Protein AF-A0AAE1ING7-F1 (afdb_monomer)

Foldseek 3Di:
DPDDPPDDDPPPDPDDDDDDPDPDDDDPPPDDDPDDDPPPVPDPPCPVQWDQDPVGTDGPDDDDDPVVVVVLVVQCVVVVPPDSVVSVVVCCVVCVVVVVVVCVVCVDDPCPVVVVVVVVVVVVVVVVCVCVVPPDD

pLDDT: mean 71.91, std 18.99, range [41.09, 97.06]

Nearest PDB structures (foldseek):
  7vp5-assembly1_A  TM=8.754E-01  e=8.082E-07  Arabidopsis thaliana
  7vp2-assembly1_B  TM=8.624E-01  e=9.252E-07  Arabidopsis thaliana
  7vp5-assembly3_I  TM=8.695E-01  e=1.388E-06  Arabidopsis thaliana
  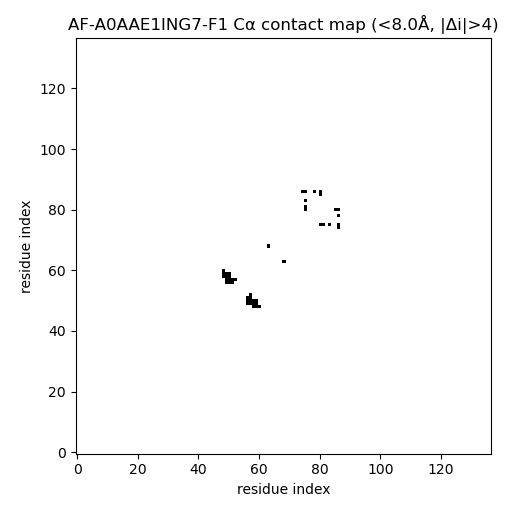5zkt-assembly1_A  TM=9.342E-01  e=6.141E-06  Oryza sativa Japonica Group
  7vp4-assembly3_J  TM=7.493E-01  e=4.706E-07  Arabidopsis thaliana

Structure (mmCIF, N/CA/C/O backbone):
data_AF-A0AAE1ING7-F1
#
_entry.id   AF-A0AAE1ING7-F1
#
loop_
_atom_site.group_PDB
_atom_site.id
_atom_site.type_symbol
_atom_site.label_atom_id
_atom_site.label_alt_id
_atom_site.label_comp_id
_atom_site.label_asym_id
_atom_site.label_entity_id
_atom_site.label_seq_id
_atom_site.pdbx_PDB_ins_code
_atom_site.Cartn_x
_atom_site.Cartn_y
_atom_site.Cartn_z
_atom_site.occupancy
_atom_site.B_iso_or_equiv
_atom_site.auth_seq_id
_atom_site.auth_comp_id
_atom_site.auth_asym_id
_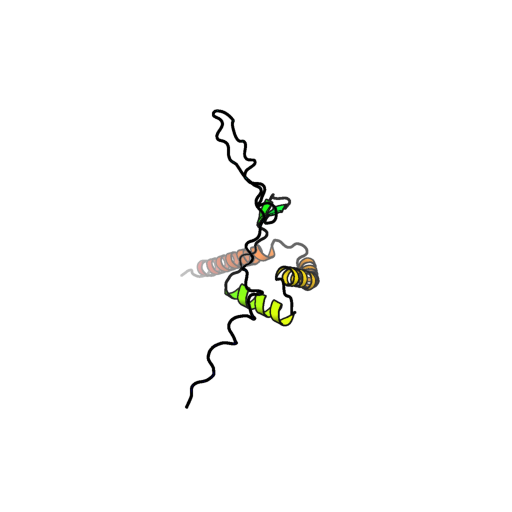atom_site.auth_atom_id
_atom_site.pdbx_PDB_model_num
ATOM 1 N N . MET A 1 1 ? 18.443 -38.357 -57.532 1.00 46.25 1 MET A N 1
ATOM 2 C CA . MET A 1 1 ? 19.868 -38.030 -57.764 1.00 46.25 1 MET A CA 1
ATOM 3 C C . MET A 1 1 ? 20.055 -36.543 -57.448 1.00 46.25 1 MET A C 1
ATOM 5 O O . MET A 1 1 ? 20.133 -35.736 -58.351 1.00 46.25 1 MET A O 1
ATOM 9 N N . GLU A 1 2 ? 19.926 -36.039 -56.221 1.00 49.19 2 GLU A N 1
ATOM 10 C CA . GLU A 1 2 ? 20.620 -36.402 -54.978 1.00 49.19 2 GLU A CA 1
ATOM 11 C C . GLU A 1 2 ? 22.034 -36.918 -55.258 1.00 49.19 2 GLU A C 1
ATOM 13 O O . GLU A 1 2 ? 22.173 -38.112 -55.513 1.00 49.19 2 GLU A O 1
ATOM 18 N N . LYS A 1 3 ? 23.034 -36.019 -55.306 1.00 49.53 3 LYS A N 1
ATOM 19 C CA . LYS A 1 3 ? 24.469 -36.264 -54.998 1.00 49.53 3 LYS A CA 1
ATOM 20 C C . LYS A 1 3 ? 25.398 -35.122 -55.463 1.00 49.53 3 LYS A C 1
ATOM 22 O O . LYS A 1 3 ? 26.407 -35.379 -56.103 1.00 49.53 3 LYS A O 1
ATOM 27 N N . THR A 1 4 ? 25.138 -33.859 -55.102 1.00 54.47 4 THR A N 1
ATOM 28 C CA . THR A 1 4 ? 26.197 -32.810 -55.105 1.00 54.47 4 THR A CA 1
ATOM 29 C C . THR A 1 4 ? 25.870 -31.639 -54.162 1.00 54.47 4 THR A C 1
ATOM 31 O O . THR A 1 4 ? 25.921 -30.473 -54.528 1.00 54.47 4 THR A O 1
ATOM 34 N N . ARG A 1 5 ? 25.492 -31.940 -52.914 1.00 51.94 5 ARG A N 1
ATOM 35 C CA . ARG A 1 5 ? 25.417 -30.959 -51.809 1.00 51.94 5 ARG A CA 1
ATOM 36 C C . ARG A 1 5 ? 26.315 -31.393 -50.651 1.00 51.94 5 ARG A C 1
ATOM 38 O O . ARG A 1 5 ? 25.934 -31.372 -49.488 1.00 51.94 5 ARG A O 1
ATOM 45 N N . ARG A 1 6 ? 27.512 -31.865 -50.997 1.00 55.00 6 ARG A N 1
ATOM 46 C CA . ARG A 1 6 ? 28.583 -32.174 -50.055 1.00 55.00 6 ARG A CA 1
ATOM 47 C C . ARG A 1 6 ? 29.695 -31.162 -50.290 1.00 55.00 6 ARG A C 1
ATOM 49 O O . ARG A 1 6 ? 30.200 -31.065 -51.399 1.00 55.00 6 ARG A O 1
ATOM 56 N N . ILE A 1 7 ? 30.064 -30.480 -49.206 1.00 49.94 7 ILE A N 1
ATOM 57 C CA . ILE A 1 7 ? 31.295 -29.693 -49.052 1.00 49.94 7 ILE A CA 1
ATOM 58 C C . ILE A 1 7 ? 31.207 -28.259 -49.602 1.00 49.94 7 ILE A C 1
ATOM 60 O O . ILE A 1 7 ? 31.926 -27.901 -50.526 1.00 49.94 7 ILE A O 1
ATOM 64 N N . ARG A 1 8 ? 30.353 -27.408 -49.001 1.00 53.53 8 ARG A N 1
ATOM 65 C CA . ARG A 1 8 ? 30.647 -25.959 -48.854 1.00 53.53 8 ARG A CA 1
ATOM 66 C C . ARG A 1 8 ?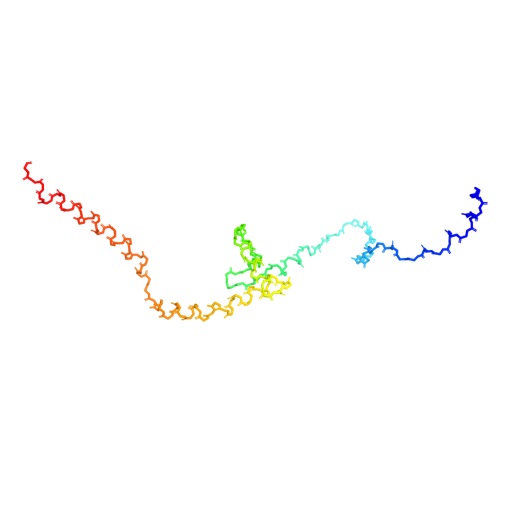 29.716 -25.169 -47.918 1.00 53.53 8 ARG A C 1
ATOM 68 O O . ARG A 1 8 ? 29.471 -23.998 -48.153 1.00 53.53 8 ARG A O 1
ATOM 75 N N . ILE A 1 9 ? 29.200 -25.773 -46.845 1.00 44.38 9 ILE A N 1
ATOM 76 C CA . ILE A 1 9 ? 28.557 -25.025 -45.741 1.00 44.38 9 ILE A CA 1
ATOM 77 C C . ILE A 1 9 ? 28.971 -25.668 -44.411 1.00 44.38 9 ILE A C 1
ATOM 79 O O . ILE A 1 9 ? 28.169 -26.241 -43.686 1.00 44.38 9 ILE A O 1
ATOM 83 N N . GLN A 1 10 ? 30.274 -25.651 -44.142 1.00 41.88 10 GLN A N 1
ATOM 84 C CA . GLN A 1 10 ? 30.872 -26.060 -42.863 1.00 41.88 10 GLN A CA 1
ATOM 85 C C . GLN A 1 10 ? 32.061 -25.143 -42.528 1.00 41.88 10 GLN A C 1
ATOM 87 O O . GLN A 1 10 ? 33.068 -25.580 -41.990 1.00 41.88 10 GLN A O 1
ATOM 92 N N . GLN A 1 11 ? 31.966 -23.854 -42.885 1.00 49.81 11 GLN A N 1
ATOM 93 C CA . GLN A 1 11 ? 32.944 -22.851 -42.447 1.00 49.81 11 GLN A CA 1
ATOM 94 C C . GLN A 1 11 ? 32.417 -21.413 -42.570 1.00 49.81 11 GLN A C 1
ATOM 96 O O . GLN A 1 11 ? 33.061 -20.551 -43.151 1.00 49.81 11 GLN A O 1
ATOM 101 N N . PHE A 1 12 ? 31.216 -21.142 -42.049 1.00 48.78 12 PHE A N 1
ATOM 102 C CA . PHE A 1 12 ? 30.785 -19.759 -41.808 1.00 48.78 12 PHE A CA 1
ATOM 103 C C . PHE A 1 12 ? 29.636 -19.690 -40.792 1.00 48.78 12 PHE A C 1
ATOM 105 O O . PHE A 1 12 ? 28.496 -19.443 -41.159 1.00 48.78 12 PHE A O 1
ATOM 112 N N . LEU A 1 13 ? 29.936 -20.001 -39.525 1.00 42.25 13 LEU A N 1
ATOM 113 C CA . LEU A 1 13 ? 29.191 -19.579 -38.320 1.00 42.25 13 LEU A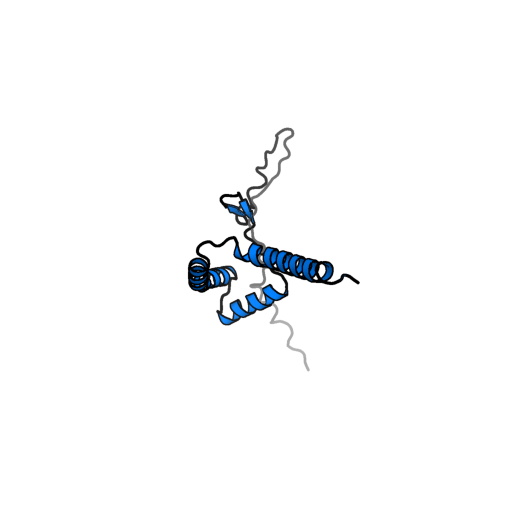 CA 1
ATOM 114 C C . LEU A 1 13 ? 29.911 -20.111 -37.064 1.00 42.25 13 LEU A C 1
ATOM 116 O O . LEU A 1 13 ? 29.368 -20.872 -36.273 1.00 42.25 13 LEU A O 1
ATOM 120 N N . HIS A 1 14 ? 31.168 -19.705 -36.879 1.00 43.81 14 HIS A N 1
ATOM 121 C CA . HIS A 1 14 ? 31.792 -19.689 -35.554 1.00 43.81 14 HIS A CA 1
ATOM 122 C C . HIS A 1 14 ? 31.872 -18.238 -35.093 1.00 43.81 14 HIS A C 1
ATOM 124 O O . HIS A 1 14 ? 32.936 -17.631 -35.061 1.00 43.81 14 HIS A O 1
ATOM 130 N N . LEU A 1 15 ? 30.716 -17.661 -34.772 1.00 44.75 15 LEU A N 1
ATOM 131 C CA . LEU A 1 15 ? 30.656 -16.468 -33.945 1.00 44.75 15 LEU A CA 1
ATOM 132 C C . LEU A 1 15 ? 29.347 -16.487 -33.150 1.00 44.75 15 LEU A C 1
ATOM 134 O O . LEU A 1 15 ? 28.292 -16.812 -33.684 1.00 44.75 15 LEU A O 1
ATOM 138 N N . THR A 1 16 ? 29.491 -16.176 -31.861 1.00 51.69 16 THR A N 1
ATOM 139 C CA . THR A 1 16 ? 28.454 -15.810 -30.882 1.00 51.69 16 THR A CA 1
ATOM 140 C C . THR A 1 16 ? 27.444 -16.857 -30.400 1.00 51.69 16 THR A C 1
ATOM 142 O O . THR A 1 16 ? 26.243 -16.620 -30.427 1.00 51.69 16 THR A O 1
ATOM 145 N N . LYS A 1 17 ? 27.922 -17.911 -29.721 1.00 47.81 17 LYS A N 1
ATOM 146 C CA . LYS A 1 17 ? 27.284 -18.390 -28.469 1.00 47.81 17 LYS A CA 1
ATOM 147 C C . LYS A 1 17 ? 28.342 -18.827 -27.449 1.00 47.81 17 LYS A C 1
ATOM 149 O O . LYS A 1 17 ? 28.452 -19.998 -27.113 1.00 47.81 17 LYS A O 1
ATOM 154 N N . ALA A 1 18 ? 29.134 -17.869 -26.967 1.00 41.84 18 ALA A N 1
ATOM 155 C CA . ALA A 1 18 ? 29.935 -18.053 -25.762 1.00 41.84 18 ALA A CA 1
ATOM 156 C C . ALA A 1 18 ? 29.108 -17.586 -24.561 1.00 41.84 18 ALA A C 1
ATOM 158 O O . ALA A 1 18 ? 28.734 -16.417 -24.443 1.00 41.84 18 ALA A O 1
ATOM 159 N N . SER A 1 19 ? 28.776 -18.548 -23.709 1.00 46.22 19 SER A N 1
ATOM 160 C CA . SER A 1 19 ? 28.160 -18.353 -22.410 1.00 46.22 19 SER A CA 1
ATOM 161 C C . SER A 1 19 ? 28.948 -17.329 -21.600 1.00 46.22 19 SER A C 1
ATOM 163 O O . SER A 1 19 ? 30.154 -17.446 -21.402 1.00 46.22 19 SER A O 1
ATOM 165 N N . ARG A 1 20 ? 28.222 -16.319 -21.125 1.00 51.28 20 ARG A N 1
ATOM 166 C CA . ARG A 1 20 ? 28.663 -15.345 -20.132 1.00 51.28 20 ARG A CA 1
ATOM 167 C C . ARG A 1 20 ? 28.989 -16.077 -18.828 1.00 51.28 20 ARG A C 1
ATOM 169 O O . ARG A 1 20 ? 28.105 -16.270 -18.001 1.00 51.28 20 ARG A O 1
ATOM 176 N N . LEU A 1 21 ? 30.246 -16.469 -18.644 1.00 45.00 21 LEU A N 1
ATOM 177 C CA . LEU A 1 21 ? 30.825 -16.671 -17.320 1.00 45.00 21 LEU A CA 1
ATOM 178 C C . LEU A 1 21 ? 31.557 -15.384 -16.958 1.00 45.00 21 LEU A C 1
ATOM 180 O O . LEU A 1 21 ? 32.581 -15.027 -17.535 1.00 45.00 21 LEU A O 1
ATOM 184 N N . ALA A 1 22 ? 30.930 -14.638 -16.056 1.00 48.00 22 ALA A N 1
ATOM 185 C CA . ALA A 1 22 ? 31.436 -13.397 -15.517 1.00 48.00 22 ALA A CA 1
ATOM 186 C C . ALA A 1 22 ? 32.768 -13.644 -14.797 1.00 48.00 22 ALA A C 1
ATOM 188 O O . ALA A 1 22 ? 32.820 -14.284 -13.749 1.00 48.00 22 ALA A O 1
ATOM 189 N N . MET A 1 23 ? 33.840 -13.087 -15.349 1.00 47.66 23 MET A N 1
ATOM 190 C CA . MET A 1 23 ? 35.081 -12.838 -14.629 1.00 47.66 23 MET A CA 1
ATOM 191 C C . MET A 1 23 ? 34.827 -11.726 -13.609 1.00 47.66 23 MET A C 1
ATOM 193 O O . MET A 1 23 ? 34.832 -10.544 -13.948 1.00 47.66 23 MET A O 1
ATOM 197 N N . ARG A 1 24 ? 34.563 -12.102 -12.355 1.00 49.53 24 ARG A N 1
ATOM 198 C CA . ARG A 1 24 ? 34.744 -11.208 -11.204 1.00 49.53 24 ARG A CA 1
ATOM 199 C C . ARG A 1 24 ? 35.046 -12.016 -9.943 1.00 49.53 24 ARG A C 1
ATOM 201 O O . ARG A 1 24 ? 34.182 -12.229 -9.101 1.00 49.53 24 ARG A O 1
ATOM 208 N N . GLY A 1 25 ? 36.293 -12.442 -9.832 1.00 41.09 25 GLY A N 1
ATOM 209 C CA . GLY A 1 25 ? 36.899 -12.983 -8.622 1.00 41.09 25 GLY A CA 1
ATOM 210 C C . GLY A 1 25 ? 38.401 -12.903 -8.825 1.00 41.09 25 GLY A C 1
ATOM 211 O O . GLY A 1 25 ? 38.897 -13.449 -9.805 1.00 41.09 25 GLY A O 1
ATOM 212 N N . GLY A 1 26 ? 39.084 -12.108 -8.003 1.00 41.25 26 GLY A N 1
ATOM 213 C CA . GLY A 1 26 ? 40.532 -11.953 -8.072 1.00 41.25 26 GLY A CA 1
ATOM 214 C C . GLY A 1 26 ? 41.227 -13.300 -7.900 1.00 41.25 26 GLY A C 1
ATOM 215 O O . GLY A 1 26 ? 40.695 -14.203 -7.261 1.00 41.25 26 GLY A O 1
ATOM 216 N N . VAL A 1 27 ? 42.397 -13.410 -8.516 1.00 43.59 27 VAL A N 1
ATOM 217 C CA . VAL A 1 27 ? 43.325 -14.532 -8.388 1.00 43.59 27 VAL A CA 1
ATOM 218 C C . VAL A 1 27 ? 43.652 -14.726 -6.905 1.00 43.59 27 VAL A C 1
ATOM 220 O O . VAL A 1 27 ? 44.434 -13.974 -6.335 1.00 43.59 27 VAL A O 1
ATOM 223 N N . GLU A 1 28 ? 43.011 -15.704 -6.272 1.00 45.59 28 GLU A N 1
ATOM 224 C CA . GLU A 1 28 ? 43.430 -16.243 -4.981 1.00 45.59 28 GLU A CA 1
ATOM 225 C C . GLU A 1 28 ? 44.374 -17.414 -5.268 1.00 45.59 28 GLU A C 1
ATOM 227 O O . GLU A 1 28 ? 43.958 -18.567 -5.366 1.00 45.59 28 GLU A O 1
ATOM 232 N N . GLU A 1 29 ? 45.660 -17.113 -5.446 1.00 42.53 29 GLU A N 1
ATOM 233 C CA . GLU A 1 29 ? 46.706 -18.098 -5.183 1.00 42.53 29 GLU A CA 1
ATOM 234 C C . GLU A 1 29 ? 46.864 -18.172 -3.661 1.00 42.53 29 GLU A C 1
ATOM 236 O O . GLU A 1 29 ? 47.457 -17.299 -3.026 1.00 42.53 29 GLU A O 1
ATOM 241 N N . ILE A 1 30 ? 46.234 -19.177 -3.056 1.00 52.69 30 ILE A N 1
ATOM 242 C CA . ILE A 1 30 ? 46.309 -19.415 -1.617 1.00 52.69 30 ILE A CA 1
ATOM 243 C C . ILE A 1 30 ? 47.599 -20.190 -1.355 1.00 52.69 30 ILE A C 1
ATOM 245 O O . ILE A 1 30 ? 47.628 -21.416 -1.439 1.00 52.69 30 ILE A O 1
ATOM 249 N N . VAL A 1 31 ? 48.674 -19.468 -1.041 1.00 55.31 31 VAL A N 1
ATOM 250 C CA . VAL A 1 31 ? 49.862 -20.065 -0.428 1.00 55.31 31 VAL A CA 1
ATOM 251 C C . VAL A 1 31 ? 49.552 -20.288 1.051 1.00 55.31 31 VAL A C 1
ATOM 253 O O . VAL A 1 31 ? 49.382 -19.341 1.821 1.00 55.31 31 VAL A O 1
ATOM 256 N N . GLU A 1 32 ? 49.443 -21.553 1.445 1.00 49.50 32 GLU A N 1
ATOM 257 C CA . GLU A 1 32 ? 49.310 -21.970 2.838 1.00 49.50 32 GLU A CA 1
ATOM 258 C C . GLU A 1 32 ? 50.642 -21.730 3.567 1.00 49.50 32 GLU A C 1
ATOM 260 O O . GLU A 1 32 ? 51.571 -22.531 3.490 1.00 49.50 32 GLU A O 1
ATOM 265 N N . VAL A 1 33 ? 50.753 -20.598 4.267 1.00 58.25 33 VAL A N 1
ATOM 266 C CA . VAL A 1 33 ? 51.821 -20.366 5.247 1.00 58.25 33 VAL A CA 1
ATOM 267 C C . VAL A 1 33 ? 51.271 -20.713 6.627 1.00 58.25 33 VAL A C 1
ATOM 269 O O . VAL A 1 33 ? 50.252 -20.169 7.058 1.00 58.25 33 VAL A O 1
ATOM 272 N N . GLN A 1 34 ? 51.935 -21.642 7.318 1.00 50.81 34 GLN A N 1
ATOM 273 C CA . GLN A 1 34 ? 51.613 -22.013 8.695 1.00 50.81 34 GLN A CA 1
ATOM 274 C C . GLN A 1 34 ? 51.640 -20.782 9.611 1.00 50.81 34 GLN A C 1
ATOM 276 O O . GLN A 1 34 ? 52.661 -20.112 9.736 1.00 50.81 34 GLN A O 1
ATOM 281 N N . GLY A 1 35 ? 50.526 -20.541 10.304 1.00 63.91 35 GLY A N 1
ATOM 282 C CA . GLY A 1 35 ? 50.461 -19.616 11.436 1.00 63.91 35 GLY A CA 1
ATOM 283 C C . GLY A 1 35 ? 50.141 -18.171 11.060 1.00 63.91 35 GLY A C 1
ATOM 284 O O . GLY A 1 35 ? 51.008 -17.306 11.054 1.00 63.91 35 GLY A O 1
ATOM 285 N N . GLY A 1 36 ? 48.862 -17.878 10.830 1.00 50.19 36 GLY A N 1
ATOM 286 C CA . GLY A 1 36 ? 48.392 -16.505 10.664 1.00 50.19 36 GLY A CA 1
ATOM 287 C C . GLY A 1 36 ? 46.874 -16.439 10.658 1.00 50.19 36 GLY A C 1
ATOM 288 O O . GLY A 1 36 ? 46.222 -16.867 9.714 1.00 50.19 36 GLY A O 1
ATOM 289 N N . HIS A 1 37 ? 46.305 -15.930 11.742 1.00 50.75 37 HIS A N 1
ATOM 290 C CA . HIS A 1 37 ? 44.875 -15.733 11.938 1.00 50.75 37 HIS A CA 1
ATOM 291 C C . HIS A 1 37 ? 44.263 -14.886 10.806 1.00 50.75 37 HIS A C 1
ATOM 293 O O . HIS A 1 37 ? 44.400 -13.662 10.787 1.00 50.75 37 HIS A O 1
ATOM 299 N N . ILE A 1 38 ? 43.555 -15.520 9.867 1.00 58.78 38 ILE A N 1
ATOM 300 C CA . ILE A 1 38 ? 42.771 -14.795 8.865 1.00 58.78 38 ILE A CA 1
ATOM 301 C C . ILE A 1 38 ? 41.501 -14.283 9.558 1.00 58.78 38 ILE A C 1
ATOM 303 O O . ILE A 1 38 ? 40.484 -14.979 9.600 1.00 58.78 38 ILE A O 1
ATOM 307 N N . VAL A 1 39 ? 41.525 -13.042 10.067 1.00 61.03 39 VAL A N 1
ATOM 308 C CA . VAL A 1 39 ? 40.284 -12.278 10.290 1.00 61.03 39 VAL A CA 1
ATOM 309 C C . VAL A 1 39 ? 39.709 -11.980 8.916 1.00 61.03 39 VAL A C 1
ATOM 311 O O . VAL A 1 39 ? 39.911 -10.913 8.341 1.00 61.03 39 VAL A O 1
ATOM 314 N N . ARG A 1 40 ? 38.974 -12.938 8.357 1.00 60.19 40 ARG A N 1
ATOM 315 C CA . ARG A 1 40 ? 38.041 -12.609 7.292 1.00 60.19 40 ARG A CA 1
ATOM 316 C C . ARG A 1 40 ? 37.001 -11.709 7.953 1.00 60.19 40 ARG A C 1
ATOM 318 O O . ARG A 1 40 ? 36.313 -12.142 8.874 1.00 60.19 40 ARG A O 1
ATOM 325 N N . SER A 1 41 ? 36.872 -10.461 7.518 1.00 56.78 41 SER A N 1
ATOM 326 C CA . SER A 1 41 ? 35.705 -9.638 7.840 1.00 56.78 41 SER A CA 1
ATOM 327 C C . SER A 1 41 ? 34.477 -10.257 7.151 1.00 56.78 41 SER A C 1
ATOM 329 O O . SER A 1 41 ? 34.017 -9.778 6.117 1.00 56.78 41 SER A O 1
ATOM 331 N N . ILE A 1 42 ? 33.984 -11.395 7.648 1.00 57.75 42 ILE A N 1
ATOM 332 C CA . ILE A 1 42 ? 32.831 -12.083 7.067 1.00 57.75 42 ILE A CA 1
ATOM 333 C C . ILE A 1 42 ? 31.580 -11.393 7.594 1.00 57.75 42 ILE A C 1
ATOM 335 O O . ILE A 1 42 ? 31.285 -11.451 8.781 1.00 57.75 42 ILE A O 1
ATOM 339 N N . GLY A 1 43 ? 30.822 -10.769 6.694 1.00 59.97 43 GLY A N 1
ATOM 340 C CA . GLY A 1 43 ? 29.398 -10.539 6.941 1.00 59.97 43 GLY A CA 1
ATOM 341 C C . GLY A 1 43 ? 28.854 -9.162 6.597 1.00 59.97 43 GLY A C 1
ATOM 342 O O . GLY A 1 43 ? 27.683 -8.904 6.839 1.00 59.97 43 GLY A O 1
ATOM 343 N N . CYS A 1 44 ? 29.625 -8.269 5.981 1.00 55.97 44 CYS A N 1
ATOM 344 C CA . CYS A 1 44 ? 29.086 -6.989 5.523 1.00 55.97 44 CYS A CA 1
ATOM 345 C C . CYS A 1 44 ? 28.464 -7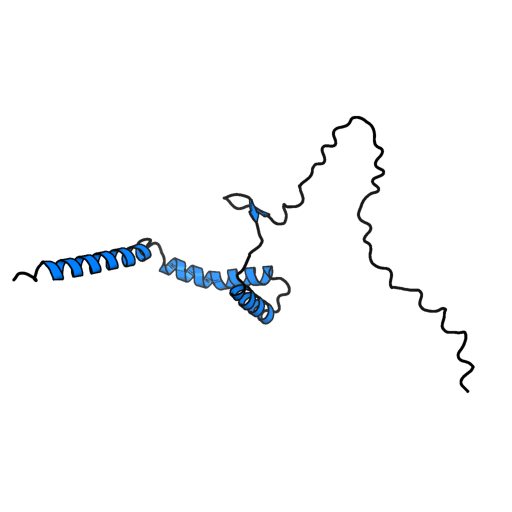.090 4.112 1.00 55.97 44 CYS A C 1
ATOM 347 O O . CYS A 1 44 ? 28.871 -6.405 3.174 1.00 55.97 44 CYS A O 1
ATOM 349 N N . LYS A 1 45 ? 27.480 -7.973 3.935 1.00 60.59 45 LYS A N 1
ATOM 350 C CA . LYS A 1 45 ? 26.757 -8.116 2.656 1.00 60.59 45 LYS A CA 1
ATOM 351 C C . LYS A 1 45 ? 25.239 -8.047 2.800 1.00 60.59 45 LYS A C 1
ATOM 353 O O . LYS A 1 45 ? 24.560 -7.703 1.841 1.00 60.59 45 LYS A O 1
ATOM 358 N N . ASP A 1 46 ? 24.724 -8.236 4.012 1.00 61.88 46 ASP A N 1
ATOM 359 C CA . ASP A 1 46 ? 23.287 -8.254 4.309 1.00 61.88 46 ASP A CA 1
ATOM 360 C C . ASP A 1 46 ? 22.750 -6.910 4.841 1.00 61.88 46 ASP A C 1
ATOM 362 O O . ASP A 1 46 ? 21.797 -6.853 5.605 1.00 61.88 46 ASP A O 1
ATOM 366 N N . ARG A 1 47 ? 23.386 -5.786 4.482 1.00 64.50 47 ARG A N 1
ATOM 367 C CA . ARG A 1 47 ? 22.929 -4.454 4.926 1.00 64.50 47 ARG A CA 1
ATOM 368 C C . ARG A 1 47 ? 21.951 -3.787 3.957 1.00 64.50 47 ARG A C 1
ATOM 370 O O . ARG A 1 47 ? 21.192 -2.929 4.379 1.00 64.50 47 ARG A O 1
ATOM 377 N N . HIS A 1 48 ? 21.921 -4.186 2.683 1.00 73.38 48 HIS A N 1
ATOM 378 C CA . HIS A 1 48 ? 21.019 -3.587 1.684 1.00 73.38 48 HIS A CA 1
ATOM 379 C C . HIS A 1 48 ? 19.571 -4.107 1.772 1.00 73.38 48 HIS A C 1
ATOM 381 O O . HIS A 1 48 ? 18.682 -3.582 1.109 1.00 73.38 48 HIS A O 1
ATOM 387 N N . SER A 1 49 ? 19.355 -5.198 2.507 1.00 81.50 49 SER A N 1
ATOM 388 C CA . SER A 1 49 ? 18.059 -5.833 2.785 1.00 81.50 49 SER A CA 1
ATOM 389 C C . SER A 1 49 ? 17.428 -5.291 4.072 1.00 81.50 49 SER A C 1
ATOM 391 O O . SER A 1 49 ? 16.275 -5.605 4.375 1.00 81.50 49 SER A O 1
ATOM 393 N N . LYS A 1 50 ? 18.182 -4.488 4.834 1.00 87.12 50 LYS A N 1
ATOM 394 C CA . LYS A 1 50 ? 17.800 -3.986 6.148 1.00 87.12 50 LYS A CA 1
ATOM 395 C C . LYS A 1 50 ? 17.543 -2.483 6.101 1.00 87.12 50 LYS A C 1
ATOM 397 O O . LYS A 1 50 ? 18.296 -1.729 5.495 1.00 87.12 50 LYS A O 1
ATOM 402 N N . VAL A 1 51 ? 16.492 -2.053 6.789 1.00 90.69 51 VAL A N 1
ATOM 403 C CA . VAL A 1 51 ? 16.111 -0.649 6.969 1.00 90.69 51 VAL A CA 1
ATOM 404 C C . VAL A 1 51 ? 16.244 -0.296 8.442 1.00 90.69 51 VAL A C 1
ATOM 406 O O . VAL A 1 51 ? 15.707 -0.994 9.301 1.00 90.69 51 VAL A O 1
ATOM 409 N N . CYS A 1 52 ? 16.956 0.784 8.751 1.00 87.31 52 CYS A N 1
ATOM 410 C CA . CYS A 1 52 ? 17.058 1.282 10.118 1.00 87.31 52 CYS A CA 1
ATOM 411 C C . CYS A 1 52 ? 15.771 2.023 10.493 1.00 87.31 52 CYS A C 1
ATOM 413 O O . CYS A 1 52 ? 15.415 3.016 9.866 1.00 87.31 52 CYS A O 1
ATOM 415 N N . THR A 1 53 ? 15.087 1.532 11.521 1.00 90.94 53 THR A N 1
ATOM 416 C CA . THR A 1 53 ? 13.958 2.212 12.169 1.00 90.94 53 THR A CA 1
ATOM 417 C C . THR A 1 53 ? 14.384 2.679 13.561 1.00 90.94 53 THR A C 1
ATOM 419 O O . THR A 1 53 ? 15.423 2.237 14.053 1.00 90.94 53 THR A O 1
ATOM 422 N N . ALA A 1 54 ? 13.604 3.542 14.220 1.00 88.81 54 ALA A N 1
ATOM 423 C CA . ALA A 1 54 ? 13.885 3.960 15.602 1.00 88.81 54 ALA A CA 1
ATOM 424 C C . ALA A 1 54 ? 13.959 2.770 16.587 1.00 88.81 54 ALA A C 1
ATOM 426 O O . ALA A 1 54 ? 14.624 2.852 17.612 1.00 88.81 54 ALA A O 1
ATOM 427 N N . GL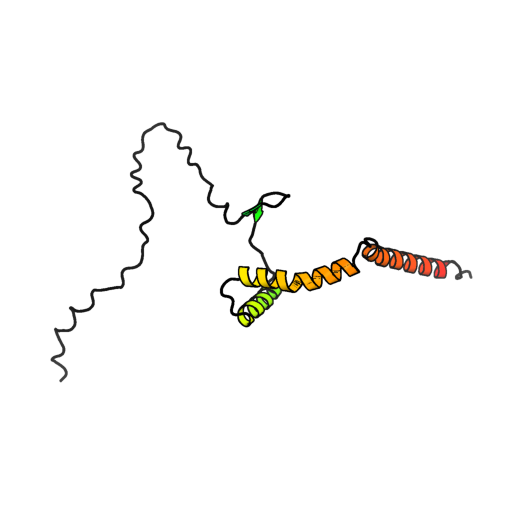U A 1 55 ? 13.338 1.641 16.233 1.00 88.44 55 GLU A N 1
ATOM 428 C CA . GLU A 1 55 ? 13.354 0.376 16.981 1.00 88.44 55 GLU A CA 1
ATOM 429 C C . GLU A 1 55 ? 14.506 -0.569 16.563 1.00 88.44 55 GLU A C 1
ATOM 431 O O . GLU A 1 55 ? 14.603 -1.689 17.061 1.00 88.44 55 GLU A O 1
ATOM 436 N N . GLY A 1 56 ? 15.374 -0.152 15.631 1.00 90.00 56 GLY A N 1
ATOM 437 C CA . GLY A 1 56 ? 16.525 -0.919 15.135 1.00 90.00 56 GLY A CA 1
ATOM 438 C C . GLY A 1 56 ? 16.412 -1.416 13.677 1.00 90.00 56 GLY A C 1
ATOM 439 O O . GLY A 1 56 ? 15.491 -1.029 12.946 1.00 90.00 56 GLY A O 1
ATOM 440 N N . PRO A 1 57 ? 17.368 -2.249 13.202 1.00 89.12 57 PRO A N 1
ATOM 441 C CA . PRO A 1 57 ? 17.412 -2.753 11.823 1.00 89.12 57 PRO A CA 1
ATOM 442 C C . PRO A 1 57 ? 16.314 -3.785 11.498 1.00 89.12 57 PRO A C 1
ATOM 444 O O . PRO A 1 57 ? 16.346 -4.944 11.921 1.00 89.12 57 PRO A O 1
ATOM 447 N N . ARG A 1 58 ? 15.368 -3.404 10.644 1.00 90.44 58 ARG A N 1
ATOM 448 C CA . ARG A 1 58 ? 14.228 -4.217 10.185 1.00 90.44 58 ARG A CA 1
ATOM 449 C C . ARG A 1 58 ? 14.484 -4.794 8.796 1.00 90.44 58 ARG A C 1
ATOM 451 O O . ARG A 1 58 ? 15.269 -4.239 8.044 1.00 90.44 58 ARG A O 1
ATOM 458 N N . ASP A 1 59 ? 13.894 -5.945 8.474 1.00 89.50 59 ASP A N 1
ATOM 459 C CA . ASP A 1 59 ? 13.915 -6.475 7.097 1.00 89.50 59 ASP A CA 1
ATOM 460 C C . ASP A 1 59 ? 12.974 -5.638 6.216 1.00 89.50 59 ASP A C 1
ATOM 462 O O . ASP A 1 59 ? 11.868 -5.304 6.638 1.00 89.50 59 ASP A O 1
ATOM 466 N N . GLN A 1 60 ? 13.423 -5.273 5.015 1.00 88.88 60 GLN A N 1
ATOM 467 C CA . GLN A 1 60 ? 12.633 -4.508 4.049 1.00 88.88 60 GLN A CA 1
ATOM 468 C C . GLN A 1 60 ? 11.619 -5.380 3.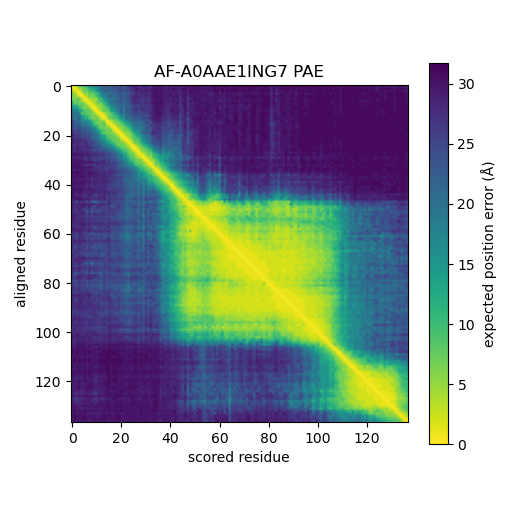286 1.00 88.88 60 GLN A C 1
ATOM 470 O O . GLN A 1 60 ? 10.725 -4.859 2.617 1.00 88.88 60 GLN A O 1
ATOM 475 N N . ARG A 1 61 ? 11.762 -6.709 3.319 1.00 89.62 61 ARG A N 1
ATOM 476 C CA . ARG A 1 61 ? 10.929 -7.619 2.524 1.00 89.62 61 ARG A CA 1
ATOM 477 C C . ARG A 1 61 ? 9.538 -7.765 3.128 1.00 89.62 61 ARG A C 1
ATOM 479 O O . ARG A 1 61 ? 9.374 -8.184 4.270 1.00 89.62 61 ARG A O 1
ATOM 486 N N . VAL A 1 62 ? 8.522 -7.499 2.317 1.00 89.69 62 VAL A N 1
ATOM 487 C CA . VAL A 1 62 ? 7.123 -7.682 2.707 1.00 89.69 62 VAL A CA 1
ATOM 488 C C . VAL A 1 62 ? 6.666 -9.077 2.288 1.00 89.69 62 VAL A C 1
ATOM 490 O O . VAL A 1 62 ? 6.715 -9.427 1.110 1.00 89.69 62 VAL A O 1
ATOM 493 N N . ARG A 1 63 ? 6.221 -9.885 3.256 1.00 93.50 63 ARG A N 1
ATOM 494 C CA . ARG A 1 63 ? 5.618 -11.203 3.008 1.00 93.50 63 ARG A CA 1
ATOM 495 C C . ARG A 1 63 ? 4.103 -11.039 2.997 1.00 93.50 63 ARG A C 1
ATOM 497 O O . ARG A 1 63 ? 3.510 -10.740 4.028 1.00 93.50 63 ARG A O 1
ATOM 504 N N . LEU A 1 64 ? 3.494 -11.209 1.830 1.00 92.12 64 LEU A N 1
ATOM 505 C CA . LEU A 1 64 ? 2.046 -11.123 1.654 1.00 92.12 64 LEU A CA 1
ATOM 506 C C . LEU A 1 64 ? 1.423 -12.519 1.715 1.00 92.12 64 LEU A C 1
ATOM 508 O O . LEU A 1 64 ? 2.046 -13.502 1.310 1.00 92.12 64 LEU A O 1
ATOM 512 N N . SER A 1 65 ? 0.182 -12.608 2.195 1.00 95.38 65 SER A N 1
ATOM 513 C CA . SER A 1 65 ? -0.622 -13.814 1.999 1.00 95.38 65 SER A CA 1
ATOM 514 C C . SER A 1 65 ? -0.935 -13.993 0.512 1.00 95.38 65 SER A C 1
ATOM 516 O O . SER A 1 65 ? -0.968 -13.019 -0.245 1.00 95.38 65 SER A O 1
ATOM 518 N N . THR A 1 66 ? -1.203 -15.230 0.090 1.00 95.88 66 THR A N 1
ATOM 519 C CA . THR A 1 66 ? -1.463 -15.557 -1.321 1.00 95.88 66 THR A CA 1
ATOM 520 C C . THR A 1 66 ? -2.552 -14.674 -1.928 1.00 95.88 66 THR A C 1
ATOM 522 O O . THR A 1 66 ? -2.367 -14.109 -3.000 1.00 95.88 66 THR A O 1
ATOM 525 N N . HIS A 1 67 ? -3.664 -14.493 -1.213 1.00 97.06 67 HIS A N 1
ATOM 526 C CA . HIS A 1 67 ? -4.785 -13.684 -1.686 1.00 97.06 67 HIS A CA 1
ATOM 527 C C . HIS A 1 67 ? -4.400 -12.212 -1.913 1.00 97.06 67 HIS A C 1
ATOM 529 O O . HIS A 1 67 ? -4.737 -11.631 -2.942 1.00 97.06 67 HIS A O 1
ATOM 535 N N . ILE A 1 68 ? -3.652 -11.615 -0.981 1.00 95.88 68 ILE A N 1
ATOM 536 C CA . ILE A 1 68 ? -3.228 -10.214 -1.093 1.00 95.88 68 ILE A CA 1
ATOM 537 C C . ILE A 1 68 ? -2.172 -10.044 -2.188 1.00 95.88 68 ILE A C 1
ATOM 539 O O . ILE A 1 68 ? -2.204 -9.048 -2.903 1.00 95.88 68 ILE A O 1
ATOM 543 N N . ALA A 1 69 ? -1.282 -11.022 -2.373 1.00 95.00 69 ALA A N 1
ATOM 544 C CA . ALA A 1 69 ? -0.310 -10.999 -3.462 1.00 95.00 69 ALA A CA 1
ATOM 545 C C . ALA A 1 69 ? -0.999 -10.935 -4.837 1.00 95.00 69 ALA A C 1
ATOM 547 O O . ALA A 1 69 ? -0.610 -10.118 -5.666 1.00 95.00 69 ALA A O 1
ATOM 548 N N . ILE A 1 70 ? -2.063 -11.720 -5.059 1.00 95.12 70 ILE A N 1
ATOM 549 C CA . ILE A 1 70 ? -2.837 -11.685 -6.315 1.00 95.12 70 ILE A CA 1
ATOM 550 C C . ILE A 1 70 ? -3.415 -10.285 -6.556 1.00 95.12 70 ILE A C 1
ATOM 552 O O . ILE A 1 70 ? -3.243 -9.713 -7.631 1.00 95.12 70 ILE A O 1
ATOM 556 N N . GLN A 1 71 ? -4.073 -9.704 -5.549 1.00 95.25 71 GLN A N 1
ATOM 557 C CA . GLN A 1 71 ? -4.637 -8.357 -5.670 1.00 95.25 71 GLN A CA 1
ATOM 558 C C . GLN A 1 71 ? -3.555 -7.301 -5.925 1.00 95.25 71 GLN A C 1
ATOM 560 O O . GLN A 1 71 ? -3.752 -6.404 -6.743 1.00 95.25 71 GLN A O 1
ATOM 565 N N . PHE A 1 72 ? -2.406 -7.427 -5.262 1.00 94.94 72 PHE A N 1
ATOM 566 C CA . PHE A 1 72 ? -1.276 -6.523 -5.427 1.00 94.94 72 PHE A CA 1
ATOM 567 C C . PHE A 1 72 ? -0.719 -6.550 -6.859 1.00 94.94 72 PHE A C 1
ATOM 569 O O . PHE A 1 72 ? -0.527 -5.489 -7.454 1.00 94.94 72 PHE A O 1
ATOM 576 N N . TYR A 1 73 ? -0.527 -7.735 -7.447 1.00 94.44 73 TYR A N 1
ATOM 577 C CA . TYR A 1 73 ? -0.054 -7.848 -8.832 1.00 94.44 73 TYR A CA 1
ATOM 578 C C . TYR A 1 73 ? -1.078 -7.332 -9.852 1.00 94.44 73 TYR A C 1
ATOM 580 O O . TYR A 1 73 ? -0.692 -6.649 -10.793 1.00 94.44 73 TYR A O 1
ATOM 588 N N . ASN A 1 74 ? -2.382 -7.504 -9.615 1.00 95.25 74 ASN A N 1
ATOM 589 C CA . ASN A 1 74 ? -3.403 -6.893 -10.477 1.00 95.25 74 ASN A CA 1
ATOM 590 C C . ASN A 1 74 ? -3.293 -5.359 -10.517 1.00 95.25 74 ASN A C 1
ATOM 592 O O . ASN A 1 74 ? -3.533 -4.739 -11.553 1.00 95.25 74 ASN A O 1
ATOM 596 N N . VAL A 1 75 ? -2.958 -4.729 -9.385 1.00 94.56 75 VAL A N 1
ATOM 597 C CA . VAL A 1 75 ? -2.713 -3.280 -9.329 1.00 94.56 75 VAL A CA 1
ATOM 598 C C . VAL A 1 75 ? -1.438 -2.928 -10.093 1.00 94.56 75 VAL A C 1
ATOM 600 O O . VAL A 1 75 ? -1.436 -1.961 -10.852 1.00 94.56 75 VAL A O 1
ATOM 603 N N . GLN A 1 76 ? -0.378 -3.725 -9.942 1.00 94.75 76 GLN A N 1
ATOM 604 C CA . GLN A 1 76 ? 0.865 -3.548 -10.691 1.00 94.75 76 GLN A CA 1
ATOM 605 C C . GLN A 1 76 ? 0.630 -3.567 -12.210 1.00 94.75 76 GLN A C 1
ATOM 607 O O . GLN A 1 76 ? 1.097 -2.660 -12.901 1.00 94.75 76 GLN A O 1
ATOM 612 N N . ASP A 1 77 ? -0.143 -4.536 -12.701 1.00 95.25 77 ASP A N 1
ATOM 613 C CA . ASP A 1 77 ? -0.452 -4.704 -14.124 1.00 95.25 77 ASP A CA 1
ATOM 614 C C . ASP A 1 77 ? -1.280 -3.539 -14.670 1.00 95.25 77 ASP A C 1
ATOM 616 O O . ASP A 1 77 ? -1.000 -3.015 -15.747 1.00 95.25 77 ASP A O 1
ATOM 620 N N . ARG A 1 78 ? -2.269 -3.072 -13.899 1.00 94.94 78 ARG A N 1
ATOM 621 C CA . ARG A 1 78 ? -3.111 -1.925 -14.281 1.00 94.94 78 ARG A CA 1
ATOM 622 C C . ARG A 1 78 ? -2.334 -0.615 -14.342 1.00 94.94 78 ARG A C 1
ATOM 624 O O . ARG A 1 78 ? -2.662 0.244 -15.153 1.00 94.94 78 ARG A O 1
ATOM 631 N N . LEU A 1 79 ? -1.334 -0.454 -13.477 1.00 93.56 79 LEU A N 1
ATOM 632 C CA . LEU A 1 79 ? -0.479 0.734 -13.441 1.00 93.56 79 LEU A CA 1
ATOM 633 C C . LEU A 1 79 ? 0.707 0.640 -14.415 1.00 93.56 79 LEU A C 1
ATOM 635 O O . LEU A 1 79 ? 1.369 1.646 -14.659 1.00 93.56 79 LEU A O 1
ATOM 639 N N . GLY A 1 80 ? 0.994 -0.547 -14.962 1.00 94.44 80 GLY A N 1
ATOM 640 C CA . GLY A 1 80 ? 2.120 -0.777 -15.868 1.00 94.44 80 GLY A CA 1
ATOM 641 C C . GLY A 1 80 ? 3.493 -0.628 -15.201 1.00 94.44 80 GLY A C 1
ATOM 642 O O . GLY A 1 80 ? 4.470 -0.274 -15.862 1.00 94.44 80 GLY A O 1
ATOM 643 N N . TYR A 1 81 ? 3.594 -0.848 -13.885 1.00 94.06 81 TYR A N 1
ATOM 644 C CA . TYR A 1 81 ? 4.866 -0.729 -13.171 1.00 94.06 81 TYR A CA 1
ATOM 645 C C . TYR A 1 81 ? 5.681 -2.027 -13.225 1.00 94.06 81 TYR A C 1
ATOM 647 O O . TYR A 1 81 ? 5.208 -3.100 -12.877 1.00 94.06 81 TYR A O 1
ATOM 655 N N . ASP A 1 82 ? 6.964 -1.906 -13.567 1.00 92.06 82 ASP A N 1
ATOM 656 C CA . ASP A 1 82 ? 7.911 -3.034 -13.600 1.00 92.06 82 ASP A CA 1
ATOM 657 C C . ASP A 1 82 ? 8.349 -3.496 -12.196 1.00 92.06 82 ASP A C 1
ATOM 659 O O . ASP A 1 82 ? 8.641 -4.666 -11.958 1.00 92.06 82 ASP A O 1
ATOM 663 N N . ARG A 1 83 ? 8.379 -2.571 -11.226 1.00 91.38 83 ARG A N 1
ATOM 664 C CA . ARG A 1 83 ? 8.897 -2.833 -9.877 1.00 91.38 83 ARG A CA 1
ATOM 665 C C . ARG A 1 83 ? 7.811 -2.692 -8.811 1.00 91.38 83 ARG A C 1
ATOM 667 O O . ARG A 1 83 ? 7.183 -1.632 -8.747 1.00 91.38 83 ARG A O 1
ATOM 674 N N . PRO A 1 84 ? 7.686 -3.657 -7.879 1.00 90.75 84 PRO A N 1
ATOM 675 C CA . PRO A 1 84 ? 6.684 -3.605 -6.814 1.00 90.75 84 PRO A CA 1
ATOM 676 C C . PRO A 1 84 ? 6.913 -2.429 -5.854 1.00 90.75 84 PRO A C 1
ATOM 678 O O . PRO A 1 84 ? 5.963 -1.883 -5.306 1.00 90.75 84 PRO A O 1
ATOM 681 N N . SER A 1 85 ? 8.158 -1.964 -5.701 1.00 91.25 85 SER A N 1
ATOM 682 C CA . SER A 1 85 ? 8.470 -0.784 -4.886 1.00 91.25 85 SER A CA 1
ATOM 683 C C . SER A 1 85 ? 7.779 0.490 -5.382 1.00 91.25 85 SER A C 1
ATOM 685 O O . SER A 1 85 ? 7.380 1.318 -4.567 1.00 91.25 85 SER A O 1
ATOM 687 N N . LYS A 1 86 ? 7.584 0.640 -6.701 1.00 93.88 86 LYS A N 1
ATOM 688 C CA . LYS A 1 86 ? 6.862 1.785 -7.279 1.00 93.88 86 LYS A CA 1
ATOM 689 C C . LYS A 1 86 ? 5.366 1.718 -6.982 1.00 93.88 86 LYS A C 1
ATOM 691 O O . LYS A 1 86 ? 4.774 2.741 -6.657 1.00 93.88 86 LYS A O 1
ATOM 696 N N . VAL A 1 87 ? 4.786 0.518 -7.039 1.00 94.94 87 VAL A N 1
ATOM 697 C CA . VAL A 1 87 ? 3.379 0.273 -6.687 1.00 94.94 87 VAL A CA 1
ATOM 698 C C . VAL A 1 87 ? 3.139 0.612 -5.219 1.00 94.94 87 VAL A C 1
ATOM 700 O O . VAL A 1 87 ? 2.190 1.319 -4.903 1.00 94.94 87 VAL A O 1
ATOM 703 N N . VAL A 1 88 ? 4.028 0.164 -4.325 1.00 93.69 88 VAL A N 1
ATOM 704 C CA . VAL A 1 88 ? 3.942 0.477 -2.891 1.00 93.69 88 VAL A CA 1
ATOM 705 C C . VAL A 1 88 ? 4.033 1.983 -2.651 1.00 93.69 88 VAL A C 1
ATOM 707 O O . VAL A 1 88 ? 3.211 2.521 -1.918 1.00 93.69 88 VAL A O 1
ATOM 710 N N . ASN A 1 89 ? 4.969 2.678 -3.303 1.00 93.81 89 ASN A N 1
ATOM 711 C CA . ASN A 1 89 ? 5.064 4.135 -3.202 1.00 93.81 89 ASN A CA 1
ATOM 712 C C . ASN A 1 89 ? 3.772 4.824 -3.670 1.00 93.81 89 ASN A C 1
ATOM 714 O O . ASN A 1 89 ? 3.252 5.695 -2.983 1.00 93.81 89 ASN A O 1
ATOM 718 N N . TRP A 1 90 ? 3.220 4.389 -4.805 1.00 95.00 90 TRP A N 1
ATOM 719 C CA . TRP A 1 90 ? 1.954 4.907 -5.322 1.00 95.00 90 TRP A CA 1
ATOM 720 C C . TRP A 1 90 ? 0.790 4.662 -4.350 1.00 95.00 90 TRP A C 1
ATOM 722 O O . TRP A 1 90 ? -0.008 5.567 -4.114 1.00 95.00 90 TRP A O 1
ATOM 732 N N . LEU A 1 91 ? 0.710 3.472 -3.745 1.00 94.12 91 LEU A N 1
ATOM 733 C CA . LEU A 1 91 ? -0.319 3.143 -2.755 1.00 94.12 91 LEU A CA 1
ATOM 734 C C . LEU A 1 91 ? -0.238 4.053 -1.528 1.00 94.12 91 LEU A C 1
ATOM 736 O O . LEU A 1 91 ? -1.277 4.518 -1.071 1.00 94.12 91 LEU A O 1
ATOM 740 N N . ILE A 1 92 ? 0.968 4.337 -1.027 1.00 93.00 92 ILE A N 1
ATOM 741 C CA . ILE A 1 92 ? 1.169 5.240 0.115 1.00 93.00 92 ILE A CA 1
ATOM 742 C C . ILE A 1 92 ? 0.644 6.638 -0.229 1.00 93.00 92 ILE A C 1
ATOM 744 O O . ILE A 1 92 ? -0.226 7.137 0.477 1.00 93.00 92 ILE A O 1
ATOM 748 N N . THR A 1 93 ? 1.050 7.213 -1.365 1.00 92.44 93 THR A N 1
ATOM 749 C CA . THR A 1 93 ? 0.608 8.558 -1.780 1.00 92.44 93 THR A CA 1
ATOM 750 C C . THR A 1 93 ? -0.906 8.655 -2.003 1.00 92.44 93 THR A C 1
ATOM 752 O O . THR A 1 93 ? -1.526 9.658 -1.664 1.00 92.44 93 THR A O 1
ATOM 755 N N . ASN A 1 94 ? -1.547 7.614 -2.545 1.00 90.12 94 ASN A N 1
ATOM 756 C CA . ASN A 1 94 ? -3.007 7.612 -2.716 1.00 90.12 94 ASN A CA 1
ATOM 757 C C . ASN A 1 94 ? -3.751 7.393 -1.388 1.00 90.12 94 ASN A C 1
ATOM 759 O O . ASN A 1 94 ? -4.868 7.885 -1.207 1.00 90.12 94 ASN A O 1
ATOM 763 N N . ALA A 1 95 ? -3.147 6.651 -0.457 1.00 92.75 95 ALA A N 1
ATOM 764 C CA . ALA A 1 95 ? -3.725 6.380 0.850 1.00 92.75 95 ALA A CA 1
ATOM 765 C C . ALA A 1 95 ? -3.583 7.559 1.820 1.00 92.75 95 ALA A C 1
ATOM 767 O O . ALA A 1 95 ? -4.457 7.707 2.669 1.00 92.75 95 ALA A O 1
ATOM 768 N N . GLU A 1 96 ? -2.561 8.411 1.685 1.00 89.81 96 GLU A N 1
ATOM 769 C CA . GLU A 1 96 ? -2.330 9.594 2.536 1.00 89.81 96 GLU A CA 1
ATOM 770 C C . GLU A 1 96 ? -3.600 10.436 2.711 1.00 89.81 96 GLU A C 1
ATOM 772 O O . GLU A 1 96 ? -4.052 10.645 3.833 1.00 89.81 96 GLU A O 1
ATOM 777 N N . ALA A 1 97 ? -4.284 10.791 1.618 1.00 85.69 97 ALA A N 1
ATOM 778 C CA . ALA A 1 97 ? -5.523 11.573 1.683 1.00 85.69 97 ALA A CA 1
ATOM 779 C C . ALA A 1 97 ? -6.667 10.859 2.432 1.00 85.69 97 ALA A C 1
ATOM 781 O O . ALA A 1 97 ? -7.547 11.504 3.007 1.00 85.69 97 ALA A O 1
ATOM 782 N N . THR A 1 98 ? -6.684 9.525 2.409 1.00 88.00 98 THR A N 1
ATOM 783 C CA . THR A 1 98 ? -7.672 8.714 3.135 1.00 88.00 98 THR A CA 1
ATOM 784 C C . THR A 1 98 ? -7.299 8.604 4.610 1.00 88.00 98 THR A C 1
ATOM 786 O O . THR A 1 98 ? -8.164 8.761 5.472 1.00 88.00 98 THR A O 1
ATOM 789 N N . ILE A 1 99 ? -6.015 8.395 4.906 1.00 88.62 99 ILE A N 1
ATOM 790 C CA . ILE A 1 99 ? -5.470 8.334 6.263 1.00 88.62 99 ILE A CA 1
ATOM 791 C C . ILE A 1 99 ? -5.654 9.680 6.962 1.00 88.62 99 ILE A C 1
ATOM 793 O O . ILE A 1 99 ? -6.100 9.697 8.101 1.00 88.62 99 ILE A O 1
ATOM 797 N N . ASP A 1 100 ? -5.425 10.800 6.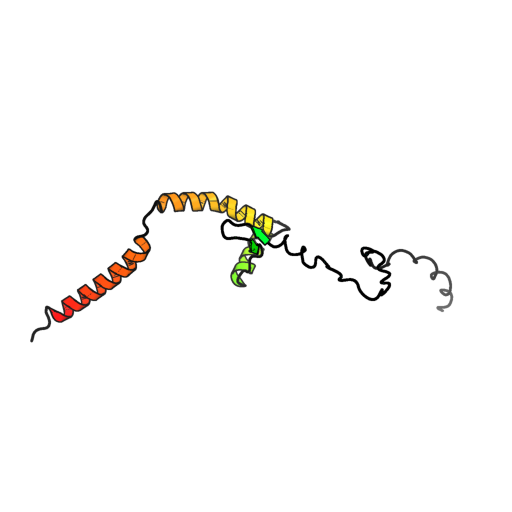280 1.00 86.25 100 ASP A N 1
ATOM 798 C CA . ASP A 1 100 ? -5.626 12.145 6.825 1.00 86.25 100 ASP A CA 1
ATOM 799 C C . ASP A 1 100 ? -7.093 12.441 7.145 1.00 86.25 100 ASP A C 1
ATOM 801 O O . ASP A 1 100 ? -7.409 13.139 8.108 1.00 86.25 100 ASP A O 1
ATOM 805 N N . LYS A 1 101 ? -8.027 11.917 6.344 1.00 84.25 101 LYS A N 1
ATOM 806 C CA . LYS A 1 101 ? -9.459 11.982 6.674 1.00 84.25 101 LYS A CA 1
ATOM 807 C C . LYS A 1 101 ? -9.767 11.119 7.892 1.00 84.25 101 LYS A C 1
ATOM 809 O O . LYS A 1 101 ? -10.502 11.552 8.776 1.00 84.25 101 LYS A O 1
ATOM 814 N N . PHE A 1 102 ? -9.201 9.919 7.953 1.00 81.44 102 PHE A N 1
ATOM 815 C CA . PHE A 1 102 ? -9.425 8.995 9.056 1.00 81.44 102 PHE A CA 1
ATOM 816 C C . PHE A 1 102 ? -8.816 9.498 10.366 1.00 81.44 102 PHE A C 1
ATOM 818 O O . PHE A 1 102 ? -9.466 9.406 11.396 1.00 81.44 102 PHE A O 1
ATOM 825 N N . SER A 1 103 ? -7.630 10.105 10.341 1.00 78.38 103 SER A N 1
ATOM 826 C CA . SER A 1 103 ? -6.976 10.688 11.516 1.00 78.38 103 SER A CA 1
ATOM 827 C C . SER A 1 103 ? -7.735 11.899 12.059 1.00 78.38 103 SER A C 1
ATOM 829 O O . SER A 1 103 ? -7.807 12.072 13.271 1.00 78.38 103 SER A O 1
ATOM 831 N N . LYS A 1 104 ? -8.374 12.694 11.189 1.00 71.88 104 LYS A N 1
ATOM 832 C CA . LYS A 1 104 ? -9.277 13.786 11.597 1.00 71.88 104 LYS A CA 1
ATOM 833 C C . LYS A 1 104 ? -10.558 13.269 12.246 1.00 71.88 104 LYS A C 1
ATOM 835 O O . LYS A 1 104 ? -11.013 13.846 13.227 1.00 71.88 104 LYS A O 1
ATOM 840 N N . LEU A 1 105 ? -11.131 12.187 11.717 1.00 65.44 105 LEU A N 1
ATOM 841 C CA . LEU A 1 105 ? -12.309 11.540 12.309 1.00 65.44 105 LEU A CA 1
ATOM 842 C C . LEU A 1 105 ? -11.968 10.790 13.604 1.00 65.44 105 LEU A C 1
ATOM 844 O O . LEU A 1 105 ? -12.778 10.740 14.523 1.00 65.44 105 LEU A O 1
ATOM 848 N N . LEU A 1 106 ? -10.761 10.236 13.685 1.00 63.88 106 LEU A N 1
ATOM 849 C CA . LEU A 1 106 ? -10.210 9.555 14.849 1.00 63.88 106 LEU A CA 1
ATOM 850 C C . LEU A 1 106 ? -9.299 10.457 15.682 1.00 63.88 106 LEU A C 1
ATOM 852 O O . LEU A 1 106 ? -8.391 9.938 16.333 1.00 63.88 106 LEU A O 1
ATOM 856 N N . ALA A 1 107 ? -9.513 11.776 15.690 1.00 54.94 107 ALA A N 1
ATOM 857 C CA . ALA A 1 107 ? -8.869 12.657 16.656 1.00 54.94 107 ALA A CA 1
ATOM 858 C C . ALA A 1 107 ? -9.240 12.170 18.072 1.00 54.94 107 ALA A C 1
ATOM 860 O O . ALA A 1 107 ? -10.291 12.487 18.614 1.00 54.94 107 ALA A O 1
ATOM 861 N N . TRP A 1 108 ? -8.384 11.286 18.585 1.00 55.62 108 TRP A N 1
ATOM 862 C CA . TRP A 1 108 ? -8.336 10.637 19.884 1.00 55.62 108 TRP A CA 1
ATOM 863 C C . TRP A 1 108 ? -9.691 10.282 20.525 1.00 55.62 108 TRP A C 1
ATOM 865 O O . TRP A 1 108 ? -10.201 11.003 21.379 1.00 55.62 108 TRP A O 1
ATOM 875 N N . ASN A 1 109 ? -10.220 9.085 20.245 1.00 56.16 109 ASN A N 1
ATOM 876 C CA . ASN A 1 109 ? -11.017 8.385 21.257 1.00 56.16 109 ASN A CA 1
ATOM 877 C C . ASN A 1 109 ? -10.589 6.911 21.396 1.00 56.16 109 ASN A C 1
ATOM 879 O O . ASN A 1 109 ? -11.175 6.033 20.751 1.00 56.16 109 ASN A O 1
ATOM 883 N N . PRO A 1 110 ? -9.600 6.609 22.263 1.00 56.53 110 PRO A N 1
ATOM 884 C CA . PRO A 1 110 ? -9.196 5.237 22.582 1.00 56.53 110 PRO A CA 1
ATOM 885 C C . PRO A 1 110 ? -10.310 4.414 23.254 1.00 56.53 110 PRO A C 1
ATOM 887 O O . PRO A 1 110 ? -10.150 3.212 23.451 1.00 56.53 110 PRO A O 1
ATOM 890 N N . ASN A 1 111 ? -11.459 5.018 23.581 1.00 54.28 111 ASN A N 1
ATOM 891 C CA . ASN A 1 111 ? -12.566 4.310 24.211 1.00 54.28 111 ASN A CA 1
ATOM 892 C C . ASN A 1 111 ? -13.490 3.595 23.221 1.00 54.28 111 ASN A C 1
ATOM 894 O O . ASN A 1 111 ? -14.287 2.784 23.666 1.00 54.28 111 ASN A O 1
ATOM 898 N N . THR A 1 112 ? -13.418 3.820 21.907 1.00 53.62 112 THR A N 1
ATOM 899 C CA . THR A 1 112 ? -14.413 3.241 20.973 1.00 53.62 112 THR A CA 1
ATOM 900 C C . THR A 1 112 ? -14.330 1.714 20.858 1.00 53.62 112 THR A C 1
ATOM 902 O O . THR A 1 112 ? -15.356 1.045 20.760 1.00 53.62 112 THR A O 1
ATOM 905 N N . VAL A 1 113 ? -13.131 1.132 20.972 1.00 55.53 113 VAL A N 1
ATOM 906 C CA . VAL A 1 113 ? -12.956 -0.333 20.997 1.00 55.53 113 VAL A CA 1
ATOM 907 C C . VAL A 1 113 ? -13.380 -0.922 22.353 1.00 55.53 113 VAL A C 1
ATOM 909 O O . VAL A 1 113 ? -13.973 -1.998 22.400 1.00 55.53 113 VAL A O 1
ATOM 912 N N . ASN A 1 114 ? -13.159 -0.195 23.454 1.00 55.25 114 ASN A N 1
ATOM 913 C CA . ASN A 1 114 ? -13.544 -0.629 24.803 1.00 55.25 114 ASN A CA 1
ATOM 914 C C . ASN A 1 114 ? -15.032 -0.397 25.128 1.00 55.25 114 ASN A C 1
ATOM 916 O O . ASN A 1 114 ? -15.595 -1.128 25.939 1.00 55.25 114 ASN A O 1
ATOM 920 N N . GLN A 1 115 ? -15.697 0.567 24.485 1.00 56.47 115 GLN A N 1
ATOM 921 C CA . GLN A 1 115 ? -17.116 0.874 24.694 1.00 56.47 115 GLN A CA 1
ATOM 922 C C . GLN A 1 115 ? -18.027 -0.248 24.205 1.00 56.47 115 GLN A C 1
ATOM 924 O O . GLN A 1 115 ? -18.985 -0.577 24.896 1.00 56.47 115 GLN A O 1
ATOM 929 N N . ASN A 1 116 ? -17.697 -0.892 23.083 1.00 60.47 116 ASN A N 1
ATOM 930 C CA . ASN A 1 116 ? -18.464 -2.040 22.592 1.00 60.47 116 ASN A CA 1
ATOM 931 C C . ASN A 1 116 ? -18.343 -3.245 23.540 1.00 60.47 116 ASN A C 1
ATOM 933 O O . ASN A 1 116 ? -19.321 -3.944 23.791 1.00 60.47 116 ASN A O 1
ATOM 937 N N . ALA A 1 117 ? -17.156 -3.461 24.119 1.00 63.22 117 ALA A N 1
ATOM 938 C CA . ALA A 1 117 ? -16.933 -4.533 25.086 1.00 63.22 117 ALA A CA 1
ATOM 939 C C . ALA A 1 117 ? -17.614 -4.255 26.438 1.00 63.22 117 ALA A C 1
ATOM 941 O O . ALA A 1 117 ? -18.145 -5.177 27.056 1.00 63.22 117 ALA A O 1
ATOM 942 N N . GLN A 1 118 ? -17.619 -2.999 26.898 1.00 68.75 118 GLN A N 1
ATOM 943 C CA . GLN A 1 118 ? -18.299 -2.610 28.133 1.00 68.75 118 GLN A CA 1
ATOM 944 C C . GLN A 1 118 ? -19.825 -2.613 27.965 1.00 68.75 118 GLN A C 1
ATOM 946 O O . GLN A 1 118 ? -20.511 -3.167 28.815 1.00 68.75 118 GLN A O 1
ATOM 951 N N . GLN A 1 119 ? -20.357 -2.119 26.841 1.00 72.88 119 GLN A N 1
ATOM 952 C CA . GLN A 1 119 ? -21.792 -2.187 26.541 1.00 72.88 119 GLN A CA 1
ATOM 953 C C . GLN A 1 119 ? -22.312 -3.621 26.509 1.00 72.88 119 GLN A C 1
ATOM 955 O O . GLN A 1 119 ? -23.407 -3.870 27.001 1.00 72.88 119 GLN A O 1
ATOM 960 N N . GLU A 1 120 ? -21.561 -4.573 25.954 1.00 78.44 120 GLU A N 1
ATOM 961 C CA . GLU A 1 120 ? -21.992 -5.973 25.934 1.00 78.44 120 GLU A CA 1
ATOM 962 C C . GLU A 1 120 ? -22.020 -6.576 27.349 1.00 78.44 120 GLU A C 1
ATOM 964 O O . GLU A 1 120 ? -22.973 -7.269 27.704 1.00 78.44 120 GLU A O 1
ATOM 969 N N . LYS A 1 121 ? -21.046 -6.234 28.205 1.00 81.31 121 LYS A N 1
ATOM 970 C CA . LYS A 1 121 ? -21.063 -6.615 29.628 1.00 81.31 121 LYS A CA 1
ATOM 971 C C . LYS A 1 121 ? -22.241 -5.990 30.369 1.00 81.31 121 LYS A C 1
ATOM 973 O O . LYS A 1 121 ? -22.940 -6.702 31.083 1.00 81.31 121 LYS A O 1
ATOM 978 N N . ASP A 1 122 ? -22.497 -4.702 30.159 1.00 82.75 122 ASP A N 1
ATOM 979 C CA . ASP A 1 122 ? -23.602 -3.983 30.795 1.00 82.75 122 ASP A CA 1
ATOM 980 C C . ASP A 1 122 ? -24.956 -4.535 30.318 1.00 82.75 122 ASP A C 1
ATOM 982 O O . ASP A 1 122 ? -25.871 -4.724 31.117 1.00 82.75 122 ASP A O 1
ATOM 986 N N . ARG A 1 123 ? -25.086 -4.888 29.030 1.00 86.06 123 ARG A N 1
ATOM 987 C CA . ARG A 1 123 ? -26.274 -5.561 28.475 1.00 86.06 123 ARG A CA 1
ATOM 988 C C . ARG A 1 123 ? -26.483 -6.939 29.090 1.00 86.06 123 ARG A C 1
ATOM 990 O O . ARG A 1 123 ? -27.609 -7.260 29.471 1.00 86.06 123 ARG A O 1
ATOM 997 N N . GLN A 1 124 ? -25.422 -7.734 29.222 1.00 82.94 124 GLN A N 1
ATOM 998 C CA . GLN A 1 124 ? -25.486 -9.041 29.880 1.00 82.94 124 GLN A CA 1
ATOM 999 C C . GLN A 1 124 ? -25.830 -8.905 31.370 1.00 82.94 124 GLN A C 1
ATOM 1001 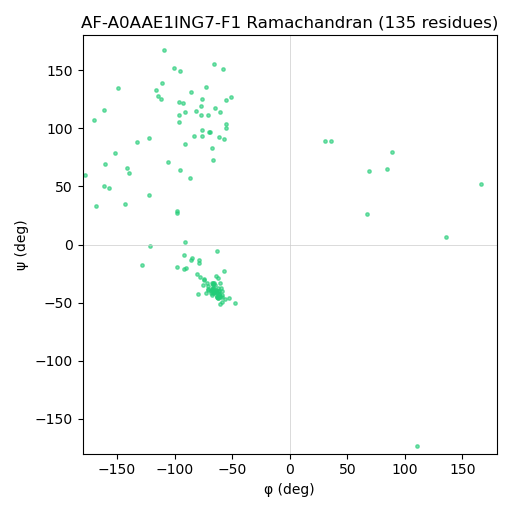O O . GLN A 1 124 ? -26.668 -9.653 31.873 1.00 82.94 124 GLN A O 1
ATOM 1006 N N . GLN A 1 125 ? -25.268 -7.911 32.061 1.00 82.31 125 GLN A N 1
ATOM 1007 C CA . GLN A 1 125 ? -25.547 -7.620 33.468 1.00 82.31 125 GLN A CA 1
ATOM 1008 C C . GLN A 1 125 ? -26.992 -7.140 33.684 1.00 82.31 125 GLN A C 1
ATOM 1010 O O . GLN A 1 125 ? -27.662 -7.601 34.609 1.00 82.31 125 GLN A O 1
ATOM 1015 N N . MET A 1 126 ? -27.514 -6.274 32.811 1.00 84.81 126 MET A N 1
ATOM 1016 C CA . MET A 1 126 ? -28.911 -5.821 32.853 1.00 84.81 126 MET A CA 1
ATOM 1017 C C . MET A 1 126 ? -29.891 -6.960 32.556 1.00 84.81 126 MET A C 1
ATOM 1019 O O . MET A 1 126 ? -30.909 -7.093 33.237 1.00 84.81 126 MET A O 1
ATOM 1023 N N . PHE A 1 127 ? -29.573 -7.826 31.590 1.00 88.00 127 PHE A N 1
ATOM 1024 C CA . PHE A 1 127 ? -30.362 -9.027 31.312 1.00 88.00 127 PHE A CA 1
ATOM 1025 C C . PHE A 1 127 ? -30.373 -9.996 32.504 1.00 88.00 127 PHE A C 1
ATOM 1027 O O . PHE A 1 127 ? -31.421 -10.545 32.851 1.00 88.00 127 PHE A O 1
ATOM 1034 N N . TRP A 1 128 ? -29.228 -10.167 33.171 1.00 86.25 128 TRP A N 1
ATOM 1035 C CA . TRP A 1 128 ? -29.106 -10.987 34.376 1.00 86.25 128 TRP A CA 1
ATOM 1036 C C . TRP A 1 128 ? -29.950 -10.438 35.539 1.00 86.25 128 TRP A C 1
ATOM 1038 O O . TRP A 1 128 ? -30.694 -11.188 36.171 1.00 86.25 128 TRP A O 1
ATOM 1048 N N . LEU A 1 129 ? -29.923 -9.121 35.776 1.00 84.62 129 LEU A N 1
ATOM 1049 C CA . LEU A 1 129 ? -30.735 -8.472 36.813 1.00 84.62 129 LEU A CA 1
ATOM 1050 C C . LEU A 1 129 ? -32.242 -8.586 36.550 1.00 84.62 129 LEU A C 1
ATOM 1052 O O . LEU A 1 129 ? -33.004 -8.821 37.487 1.00 84.62 129 LEU A O 1
ATOM 1056 N N . LEU A 1 130 ? -32.682 -8.457 35.295 1.00 83.00 130 LEU A N 1
ATOM 1057 C CA . LEU A 1 130 ? -34.096 -8.603 34.927 1.00 83.00 130 LEU A CA 1
ATOM 1058 C C . LEU A 1 130 ? -34.633 -10.006 35.229 1.00 83.00 130 LEU A C 1
ATOM 1060 O O . LEU A 1 130 ? -35.749 -10.128 35.734 1.00 83.00 130 LEU A O 1
ATOM 1064 N N . LYS A 1 131 ? -33.834 -11.053 34.984 1.00 81.38 131 LYS A N 1
ATOM 1065 C CA . LYS A 1 131 ? -34.224 -12.434 35.310 1.00 81.38 131 LYS A CA 1
ATOM 1066 C C . LYS A 1 131 ? -34.366 -12.677 36.813 1.00 81.38 131 LYS A C 1
ATOM 1068 O O . LYS A 1 131 ? -35.241 -13.438 37.211 1.00 81.38 131 LYS A O 1
ATOM 1073 N N . ASN A 1 132 ? -33.564 -12.004 37.637 1.00 79.25 132 ASN A N 1
ATOM 1074 C CA . ASN A 1 132 ? -33.496 -12.276 39.076 1.00 79.25 132 ASN A CA 1
ATOM 1075 C C . ASN A 1 132 ? -34.347 -11.327 39.937 1.00 79.25 132 ASN A C 1
ATOM 1077 O O . ASN A 1 132 ? -34.648 -11.653 41.080 1.00 79.25 132 ASN A O 1
ATOM 1081 N N . LYS A 1 133 ? -34.744 -10.155 39.419 1.00 72.94 133 LYS A N 1
ATOM 1082 C CA . LYS A 1 133 ? -35.495 -9.138 40.180 1.00 72.94 133 LYS A CA 1
ATOM 1083 C C . LYS A 1 133 ? -37.022 -9.289 40.104 1.00 72.94 133 LYS A C 1
ATOM 1085 O O . LYS A 1 133 ? -37.713 -8.782 40.980 1.00 72.94 133 LYS A O 1
ATOM 1090 N N . TYR A 1 134 ? -37.547 -9.987 39.094 1.00 59.75 134 TYR A N 1
ATOM 1091 C CA . TYR A 1 134 ? -38.996 -10.175 38.896 1.00 59.75 134 TYR A CA 1
ATOM 1092 C C . TYR A 1 134 ? -39.447 -11.647 38.885 1.00 59.75 134 TYR A C 1
ATOM 1094 O O . TYR A 1 134 ? -40.639 -11.923 38.769 1.00 59.75 134 TYR A O 1
ATOM 1102 N N . GLY A 1 135 ? -38.520 -12.597 39.031 1.00 59.59 135 GLY A N 1
ATOM 1103 C CA . GLY A 1 135 ? -38.801 -14.032 39.107 1.00 59.59 135 GLY A CA 1
ATOM 1104 C C . GLY A 1 135 ? -38.906 -14.520 40.549 1.00 59.59 135 GLY A C 1
ATOM 1105 O O . GLY A 1 135 ? -38.060 -15.286 40.992 1.00 59.59 135 GLY A O 1
ATOM 1106 N N . GLY A 1 136 ? -39.902 -14.036 41.291 1.00 61.69 136 GLY A N 1
ATOM 1107 C CA . GLY A 1 136 ? -40.215 -14.508 42.639 1.00 61.69 136 GLY A CA 1
ATOM 1108 C C . GLY A 1 136 ? -41.647 -15.022 42.720 1.00 61.69 136 GLY A C 1
ATOM 1109 O O . GLY A 1 136 ? -42.552 -14.230 42.979 1.00 61.69 136 GLY A O 1
ATOM 1110 N N . LYS A 1 137 ? -41.831 -16.326 42.489 1.00 55.25 137 LYS A N 1
ATOM 1111 C CA . LYS A 1 137 ? -42.898 -17.174 43.042 1.00 55.25 137 LYS A CA 1
ATOM 1112 C C . LYS A 1 137 ? -42.362 -18.588 43.196 1.00 55.25 137 LYS A C 1
ATOM 1114 O O . LYS A 1 137 ? -41.714 -19.050 42.231 1.00 55.25 137 LYS A O 1
#

InterPro domains:
  IPR005333 Transcription factor, TCP [PTHR31072] (42-112)
  IPR017887 Transcription factor TCP subgroup [PF03634] (45-120)
  IPR017887 Transcription factor TCP subgroup [PS51369] (44-102)

Mean predicted aligned error: 19.92 Å

Solvent-accessible surface area (backbone atoms only — not comparable to full-atom values): 9366 Å² total; per-residue (Å²): 133,88,87,84,90,77,90,87,88,87,85,88,80,93,74,87,87,76,79,88,74,81,90,80,73,81,90,78,82,80,77,88,68,90,85,70,88,78,79,68,86,80,71,92,73,73,61,86,55,43,40,80,48,102,93,42,80,37,75,67,79,82,85,67,57,73,72,56,46,54,56,51,50,54,50,29,63,75,70,68,53,94,47,70,69,58,48,53,52,52,51,50,66,65,40,46,68,53,49,56,51,48,49,64,75,53,64,78,62,86,52,65,74,51,46,59,56,48,50,51,50,52,51,51,52,52,53,54,48,58,59,67,75,71,66,82,131

Organism: NCBI:txid499986

Secondary structure (DSSP, 8-state):
------SSSSSS---S--------S--------SS------TTTTTTTTEEEETTEEEE------HHHHHHHHHHHHHHT-S-HHHHHHHHHHHHHHHHHHHHHHTSS-TTHHHHHHHHHHHHHHHHHHHHHHS---

Sequence (137 aa):
MEKTRRIRIQQFLHLTKASRLAMRGGVEEIVEVQGGHIVRSIGCKDRHSKVCTAEGPRDQRVRLSTHIAIQFYNVQDRLGYDRPSKVVNWLITNAEATIDKFSKLLAWNPNTVNQNAQQEKDRQQMFWLLKNKYGGK

Radius of gyration: 34.91 Å; Cα contacts (8 Å, |Δi|>4): 23; chains: 1; bounding box: 95×52×101 Å